Protein AF-A0A1V4TMA4-F1 (afdb_monomer_lite)

Radius of gyration: 23.08 Å; chains: 1; bounding box: 45×18×82 Å

Sequence (91 aa):
MRHRAPDPQRDFGLKSMTIPTICVICEILANCYIIWFLMIDFPTRCTRLAVETAGKQTCGMETGAYIIALVSAVMILGGVYYLAKWYIPQQ

Foldseek 3Di:
DDDDDPDPPPPCPPPVPLDPLVVLVVLLVVLVVLLCCLPPVVVVVQVVVCVVVVNPDGDDDDPVSVVSNVVSVVSNVVSVVSCCVPPPDPD

Secondary structure (DSSP, 8-state):
---PPP-GGGSTTTSS----HHHHHHHHHHHHHHHHIIIIIHHHHHHHHHHHTTTS------HHHHHHHHHHHHHHHHHHHHHHHHHS---

pLDDT: mean 79.57, std 18.02, range [39.28, 96.81]

Structure (mmCIF, N/CA/C/O backbone):
data_AF-A0A1V4TMA4-F1
#
_entry.id   AF-A0A1V4TMA4-F1
#
loop_
_atom_site.group_PDB
_atom_site.id
_atom_site.type_symbol
_atom_site.label_atom_id
_atom_site.label_alt_id
_atom_site.label_comp_id
_atom_site.label_asym_id
_atom_site.label_entity_id
_atom_site.label_seq_id
_atom_site.pdbx_PDB_ins_code
_atom_site.Cartn_x
_atom_site.Cartn_y
_atom_site.Cartn_z
_atom_site.occupancy
_atom_site.B_iso_or_equiv
_atom_site.auth_seq_id
_atom_site.auth_comp_id
_atom_site.auth_asym_id
_atom_site.auth_atom_id
_atom_site.pdbx_PDB_model_num
ATOM 1 N N . MET A 1 1 ? 23.156 7.124 -57.125 1.00 39.28 1 MET A N 1
ATOM 2 C CA . MET A 1 1 ? 22.815 6.176 -56.042 1.00 39.28 1 MET A CA 1
ATOM 3 C C . MET A 1 1 ? 22.055 6.957 -54.981 1.00 39.28 1 MET A C 1
ATOM 5 O O . MET A 1 1 ? 22.589 7.925 -54.462 1.00 39.28 1 MET A O 1
ATOM 9 N N . ARG A 1 2 ? 20.767 6.658 -54.783 1.00 40.59 2 ARG A N 1
ATOM 10 C CA . ARG A 1 2 ? 19.850 7.441 -53.940 1.00 40.59 2 ARG A CA 1
ATOM 11 C C . ARG A 1 2 ? 19.874 6.830 -52.538 1.00 40.59 2 ARG A C 1
ATOM 13 O O . ARG A 1 2 ? 19.341 5.740 -52.356 1.00 40.59 2 ARG A O 1
ATOM 20 N N . HIS A 1 3 ? 20.526 7.485 -51.578 1.00 45.34 3 HIS A N 1
ATOM 21 C CA . HIS A 1 3 ? 20.450 7.089 -50.171 1.00 45.34 3 HIS A CA 1
ATOM 22 C C . HIS A 1 3 ? 19.002 7.272 -49.697 1.00 45.34 3 HIS A C 1
ATOM 24 O O . HIS A 1 3 ? 18.548 8.395 -49.487 1.00 45.34 3 HIS A O 1
ATOM 30 N N . ARG A 1 4 ? 18.249 6.169 -49.591 1.00 49.69 4 ARG A N 1
ATOM 31 C CA . ARG A 1 4 ? 17.004 6.143 -48.816 1.00 49.69 4 ARG A CA 1
ATOM 32 C C . ARG A 1 4 ? 17.390 6.366 -47.359 1.00 49.69 4 ARG A C 1
ATOM 34 O O . ARG A 1 4 ? 18.169 5.588 -46.814 1.00 49.69 4 ARG A O 1
ATOM 41 N N . ALA A 1 5 ? 16.858 7.427 -46.761 1.00 57.62 5 ALA A N 1
ATOM 42 C CA . ALA A 1 5 ? 16.830 7.557 -45.315 1.00 57.62 5 ALA A CA 1
ATOM 43 C C . ALA A 1 5 ? 16.116 6.322 -44.730 1.00 57.62 5 ALA A C 1
ATOM 45 O O . ALA A 1 5 ? 15.142 5.862 -45.333 1.00 57.62 5 ALA A O 1
ATOM 46 N N . PRO A 1 6 ? 16.600 5.746 -43.619 1.00 50.34 6 PRO A N 1
ATOM 47 C CA . PRO A 1 6 ? 15.889 4.668 -42.951 1.00 50.34 6 PRO A CA 1
ATOM 48 C C . PRO A 1 6 ? 14.543 5.203 -42.456 1.00 50.34 6 PRO A C 1
ATOM 50 O O . PRO A 1 6 ? 14.500 6.203 -41.742 1.00 50.34 6 PRO A O 1
ATOM 53 N N . ASP A 1 7 ? 13.452 4.559 -42.877 1.00 47.25 7 ASP A N 1
ATOM 54 C CA . ASP A 1 7 ? 12.098 4.888 -42.439 1.00 47.25 7 ASP A CA 1
ATOM 55 C C . ASP A 1 7 ? 12.017 4.761 -40.908 1.00 47.25 7 ASP A C 1
ATOM 57 O O . ASP A 1 7 ? 12.139 3.650 -40.383 1.00 47.25 7 ASP A O 1
ATOM 61 N N . PRO A 1 8 ? 11.780 5.856 -40.165 1.00 48.78 8 PRO A N 1
ATOM 62 C CA . PRO A 1 8 ? 11.735 5.806 -38.707 1.00 48.78 8 PRO A CA 1
ATOM 63 C C . PRO A 1 8 ? 10.478 5.069 -38.207 1.00 48.78 8 PRO A C 1
ATOM 65 O O . PRO A 1 8 ? 10.368 4.724 -37.041 1.00 48.78 8 PRO A O 1
ATOM 68 N N . GLN A 1 9 ? 9.516 4.772 -39.079 1.00 47.69 9 GLN A N 1
ATOM 69 C CA . GLN A 1 9 ? 8.137 4.492 -38.688 1.00 47.69 9 GLN A CA 1
ATOM 70 C C . GLN A 1 9 ? 7.844 3.053 -38.222 1.00 47.69 9 GLN A C 1
ATOM 72 O O . GLN A 1 9 ? 6.714 2.771 -37.827 1.00 47.69 9 GLN A O 1
ATOM 77 N N . ARG A 1 10 ? 8.816 2.129 -38.254 1.00 45.50 10 ARG A N 1
ATOM 78 C CA . ARG A 1 10 ? 8.560 0.699 -37.982 1.00 45.50 10 ARG A CA 1
ATOM 79 C C . ARG A 1 10 ? 8.585 0.281 -36.506 1.00 45.50 10 ARG A C 1
ATOM 81 O O . ARG A 1 10 ? 8.005 -0.753 -36.195 1.00 45.50 10 ARG A O 1
ATOM 88 N N . ASP A 1 11 ? 9.139 1.098 -35.607 1.00 46.78 11 ASP A N 1
ATOM 89 C CA . ASP A 1 11 ? 9.273 0.756 -34.175 1.00 46.78 11 ASP A CA 1
ATOM 90 C C . ASP A 1 11 ? 8.365 1.566 -33.226 1.00 46.78 11 ASP A C 1
ATOM 92 O O . ASP A 1 11 ? 8.303 1.294 -32.023 1.00 46.78 11 ASP A O 1
ATOM 96 N N . PHE A 1 12 ? 7.604 2.536 -33.742 1.00 46.50 12 PHE A N 1
ATOM 97 C CA . PHE A 1 12 ? 6.794 3.442 -32.912 1.00 46.50 12 PHE A CA 1
ATOM 98 C C . PHE A 1 12 ? 5.498 2.831 -32.354 1.00 46.50 12 PHE A C 1
ATOM 100 O O . PHE A 1 12 ? 4.838 3.462 -31.536 1.00 46.50 12 PHE A O 1
ATOM 107 N N . GLY A 1 13 ? 5.131 1.607 -32.747 1.00 43.09 13 GLY A N 1
ATOM 108 C CA . GLY A 1 13 ? 3.865 0.993 -32.327 1.00 43.09 13 GLY A CA 1
ATOM 109 C C . GLY A 1 13 ? 3.880 0.364 -30.930 1.00 43.09 13 GLY A C 1
ATOM 110 O O . GLY A 1 13 ? 2.872 0.414 -30.235 1.00 43.09 13 GLY A O 1
ATOM 111 N N . LEU A 1 14 ? 5.009 -0.215 -30.502 1.00 45.72 14 LEU A N 1
ATOM 112 C CA . LEU A 1 14 ? 5.106 -0.945 -29.222 1.00 45.72 14 LEU A CA 1
ATOM 113 C C . LEU A 1 14 ? 6.152 -0.374 -28.257 1.00 45.72 14 LEU A C 1
ATOM 115 O O . LEU A 1 14 ? 6.029 -0.558 -27.051 1.00 45.72 14 LEU A O 1
ATOM 119 N N . LYS A 1 15 ? 7.176 0.321 -28.765 1.00 45.06 15 LYS A N 1
ATOM 120 C CA . LYS A 1 15 ? 8.283 0.846 -27.947 1.00 45.06 15 LYS A CA 1
ATOM 121 C C . LYS A 1 15 ? 8.048 2.277 -27.447 1.00 45.06 15 LYS A C 1
ATOM 123 O O . LYS A 1 15 ? 8.823 2.773 -26.642 1.00 45.06 15 LYS A O 1
ATOM 128 N N . SER A 1 16 ? 6.992 2.934 -27.939 1.00 46.22 16 SER A N 1
ATOM 129 C CA . SER A 1 16 ? 6.715 4.362 -27.725 1.00 46.22 16 SER A CA 1
ATOM 130 C C . SER A 1 16 ? 5.518 4.650 -26.807 1.00 46.22 16 SER A C 1
ATOM 132 O O . SER A 1 16 ? 5.192 5.816 -26.601 1.00 46.22 16 SER A O 1
ATOM 134 N N . MET A 1 17 ? 4.874 3.626 -26.233 1.00 50.91 17 MET A N 1
ATOM 135 C CA . MET A 1 17 ? 3.896 3.783 -25.142 1.00 50.91 17 MET A CA 1
ATOM 136 C C . MET A 1 17 ? 4.542 3.473 -23.789 1.00 50.91 17 MET A C 1
ATOM 138 O O . MET A 1 17 ? 3.996 2.747 -22.961 1.00 50.91 17 MET A O 1
ATOM 142 N N . THR A 1 18 ? 5.744 3.992 -23.560 1.00 65.12 18 THR A N 1
ATOM 143 C CA . THR A 1 18 ? 6.354 3.939 -22.235 1.00 65.12 18 THR A CA 1
ATOM 144 C C . THR A 1 18 ? 5.606 4.943 -21.367 1.00 65.12 18 THR A C 1
ATOM 146 O O . THR A 1 18 ? 5.752 6.153 -21.541 1.00 65.12 18 THR A O 1
ATOM 149 N N . ILE A 1 19 ? 4.758 4.448 -20.463 1.00 71.56 19 ILE A N 1
ATOM 150 C CA . ILE A 1 19 ? 4.101 5.280 -19.452 1.00 71.56 19 ILE A CA 1
ATOM 151 C C . ILE A 1 19 ? 5.204 6.044 -18.708 1.00 71.56 19 ILE A C 1
ATOM 153 O O . ILE A 1 19 ? 6.185 5.409 -18.295 1.00 71.56 19 ILE A O 1
ATOM 157 N N . PRO A 1 20 ? 5.075 7.374 -18.534 1.00 82.75 20 PRO A N 1
ATOM 158 C CA . PRO A 1 20 ? 6.071 8.156 -17.823 1.00 82.75 20 PRO A CA 1
ATOM 159 C C . PRO A 1 20 ? 6.316 7.557 -16.439 1.00 82.75 20 PRO A C 1
ATOM 161 O O . PRO A 1 20 ? 5.373 7.304 -15.689 1.00 82.75 20 PRO A O 1
ATOM 164 N N . THR A 1 21 ? 7.583 7.355 -16.080 1.00 83.69 21 THR A N 1
ATOM 165 C CA . THR A 1 21 ? 7.981 6.725 -14.810 1.00 83.69 21 THR A CA 1
ATOM 166 C C . THR A 1 21 ? 7.352 7.426 -13.608 1.00 83.69 21 THR A C 1
ATOM 168 O O . THR A 1 21 ? 6.898 6.771 -12.677 1.00 83.69 21 THR A O 1
ATOM 171 N N . ILE A 1 22 ? 7.258 8.759 -13.665 1.00 85.81 22 ILE A N 1
ATOM 172 C CA . ILE A 1 22 ? 6.623 9.586 -12.632 1.00 85.81 22 ILE A CA 1
ATOM 173 C C . ILE A 1 22 ? 5.157 9.190 -12.439 1.00 85.81 22 ILE A C 1
ATOM 175 O O . ILE A 1 22 ? 4.729 9.029 -11.304 1.00 85.81 22 ILE A O 1
ATOM 179 N N . CYS A 1 23 ? 4.402 8.961 -13.518 1.00 88.50 23 CYS A N 1
ATOM 180 C CA . CYS A 1 23 ? 3.005 8.539 -13.424 1.00 88.50 23 CYS A CA 1
ATOM 181 C C . CYS A 1 23 ? 2.876 7.177 -12.733 1.00 88.50 23 CYS A C 1
ATOM 183 O O . CYS A 1 23 ? 2.020 7.015 -11.870 1.00 88.50 23 CYS A O 1
ATOM 185 N N . VAL A 1 24 ? 3.756 6.224 -13.059 1.00 89.56 24 VAL A N 1
ATOM 186 C CA . VAL A 1 24 ? 3.757 4.894 -12.424 1.00 89.56 24 VAL A CA 1
ATOM 187 C C . VAL A 1 24 ? 4.109 4.993 -10.938 1.00 89.56 24 VAL A C 1
ATOM 189 O O . VAL A 1 24 ? 3.465 4.357 -10.110 1.00 89.56 24 VAL A O 1
ATOM 192 N N . ILE A 1 25 ? 5.092 5.821 -10.578 1.00 89.94 25 ILE A N 1
ATOM 193 C CA . ILE A 1 25 ? 5.469 6.053 -9.177 1.00 89.94 25 ILE A CA 1
ATOM 194 C C . ILE A 1 25 ? 4.321 6.723 -8.409 1.00 89.94 25 ILE A C 1
ATOM 196 O O . ILE A 1 25 ? 3.993 6.284 -7.309 1.00 89.94 25 ILE A O 1
ATOM 200 N N . CYS A 1 26 ? 3.683 7.749 -8.979 1.00 93.06 26 CYS A N 1
ATOM 201 C CA . CYS A 1 26 ? 2.529 8.407 -8.366 1.00 93.06 26 CYS A CA 1
ATOM 202 C C . CYS A 1 26 ? 1.369 7.430 -8.140 1.00 93.06 26 CYS A C 1
ATOM 204 O O . CYS A 1 26 ? 0.783 7.438 -7.061 1.00 93.06 26 CYS A O 1
ATOM 206 N N . GLU A 1 27 ? 1.081 6.565 -9.113 1.00 93.44 27 GLU A N 1
ATOM 207 C CA . GLU A 1 27 ? 0.048 5.533 -8.991 1.00 93.44 27 GLU A CA 1
ATOM 208 C C . GLU A 1 27 ? 0.370 4.546 -7.860 1.00 93.44 27 GLU A C 1
ATOM 210 O O . GLU A 1 27 ? -0.488 4.252 -7.026 1.00 93.44 27 GLU A O 1
ATOM 215 N N . ILE A 1 28 ? 1.618 4.074 -7.771 1.00 94.56 28 ILE A N 1
ATOM 216 C CA . ILE A 1 28 ? 2.059 3.198 -6.675 1.00 94.56 28 ILE A CA 1
ATOM 217 C C . ILE A 1 28 ? 1.854 3.893 -5.325 1.00 94.56 28 ILE A C 1
ATOM 219 O O . ILE A 1 28 ? 1.265 3.308 -4.419 1.00 94.56 28 ILE A O 1
ATOM 223 N N . LEU A 1 29 ? 2.297 5.146 -5.189 1.00 95.88 29 LEU A N 1
ATOM 224 C CA . LEU A 1 29 ? 2.162 5.903 -3.942 1.00 95.88 29 LEU A CA 1
ATOM 225 C C . LEU A 1 29 ? 0.694 6.138 -3.560 1.00 95.88 29 LEU A C 1
ATOM 227 O O . LEU A 1 29 ? 0.344 5.994 -2.388 1.00 95.88 29 LEU A O 1
ATOM 231 N N . ALA A 1 30 ? -0.167 6.446 -4.531 1.00 95.56 30 ALA A 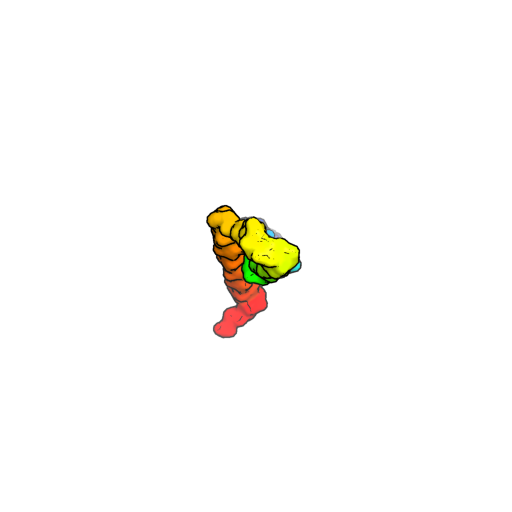N 1
ATOM 232 C CA . ALA A 1 30 ? -1.600 6.606 -4.303 1.00 95.56 30 ALA A CA 1
ATOM 233 C C . ALA A 1 30 ? -2.237 5.303 -3.793 1.00 95.56 30 ALA A C 1
ATOM 235 O O . ALA A 1 30 ? -2.963 5.315 -2.800 1.00 95.56 30 ALA A O 1
ATOM 236 N N . ASN A 1 31 ? -1.907 4.163 -4.403 1.00 96.56 31 ASN A N 1
ATOM 237 C CA . ASN A 1 31 ? -2.410 2.862 -3.959 1.00 96.56 31 ASN A CA 1
ATOM 238 C C . ASN A 1 31 ? -1.847 2.449 -2.591 1.00 96.56 31 ASN A C 1
ATOM 240 O O . ASN A 1 31 ? -2.582 1.899 -1.770 1.00 96.56 31 ASN A O 1
ATOM 244 N N . CYS A 1 32 ? -0.582 2.765 -2.295 1.00 96.00 32 CYS A N 1
ATOM 245 C CA . CYS A 1 32 ? -0.011 2.572 -0.960 1.00 96.00 32 CYS A CA 1
ATOM 246 C C . CYS A 1 32 ? -0.780 3.380 0.092 1.00 96.00 32 CYS A C 1
ATOM 248 O O . CYS A 1 32 ? -1.073 2.864 1.171 1.00 96.00 32 CYS A O 1
ATOM 250 N N . TYR A 1 33 ? -1.147 4.624 -0.229 1.00 96.69 33 TYR A N 1
ATOM 251 C CA . TYR A 1 33 ? -1.948 5.463 0.657 1.00 96.69 33 TYR A CA 1
ATOM 252 C C . TYR A 1 33 ? -3.360 4.901 0.876 1.00 96.69 33 TYR A C 1
ATOM 254 O O . TYR A 1 33 ? -3.840 4.899 2.006 1.00 96.69 33 TYR A O 1
ATOM 262 N N . ILE A 1 34 ? -4.006 4.363 -0.164 1.00 94.62 34 ILE A N 1
ATOM 263 C CA . ILE A 1 34 ? -5.317 3.702 -0.033 1.00 94.62 34 ILE A CA 1
ATOM 264 C C . ILE A 1 34 ? -5.228 2.515 0.932 1.00 94.62 34 ILE A C 1
ATOM 266 O O . ILE A 1 34 ? -6.043 2.406 1.849 1.00 94.62 34 ILE A O 1
ATOM 270 N N . ILE A 1 35 ? -4.221 1.650 0.773 1.00 94.44 35 ILE A N 1
ATOM 271 C CA . ILE A 1 35 ? -4.015 0.506 1.672 1.00 94.44 35 ILE A CA 1
ATOM 272 C C . ILE A 1 35 ? -3.762 0.985 3.101 1.00 94.44 35 ILE A C 1
ATOM 274 O O . ILE A 1 35 ? -4.382 0.470 4.031 1.00 94.44 35 ILE A O 1
ATOM 278 N N . TRP A 1 36 ? -2.901 1.990 3.280 1.00 93.81 36 TRP A N 1
ATOM 279 C CA . TRP A 1 36 ? -2.646 2.589 4.588 1.00 93.81 36 TRP A CA 1
ATOM 280 C C . TRP A 1 36 ? -3.939 3.092 5.235 1.00 93.81 36 TRP A C 1
ATOM 282 O O . TRP A 1 36 ? -4.240 2.760 6.382 1.00 93.81 36 TRP A O 1
ATOM 292 N N . PHE A 1 37 ? -4.737 3.859 4.494 1.00 93.62 37 PHE A N 1
ATOM 293 C CA . PHE A 1 37 ? -5.980 4.420 5.001 1.00 93.62 37 PHE A CA 1
ATOM 294 C C . PHE A 1 37 ? -6.961 3.323 5.442 1.00 93.62 37 PHE A C 1
ATOM 296 O O . PHE A 1 37 ? -7.509 3.383 6.544 1.00 93.62 37 PHE A O 1
ATOM 303 N N . LEU A 1 38 ? -7.150 2.300 4.606 1.00 93.56 38 LEU A N 1
ATOM 304 C CA . LEU A 1 38 ? -8.110 1.225 4.859 1.00 93.56 38 LEU A CA 1
ATOM 305 C C . LEU A 1 38 ? -7.659 0.265 5.966 1.00 93.56 38 LEU A C 1
ATOM 307 O O . LEU A 1 38 ? -8.488 -0.193 6.749 1.00 93.56 38 LEU A O 1
ATOM 311 N N . MET A 1 39 ? -6.365 -0.047 6.051 1.00 89.56 39 MET A N 1
ATOM 312 C CA . MET A 1 39 ? -5.857 -1.060 6.983 1.00 89.56 39 MET A CA 1
ATOM 313 C C . MET A 1 39 ? -5.298 -0.494 8.289 1.00 89.56 39 MET A C 1
ATOM 315 O O . MET A 1 39 ? -5.182 -1.244 9.256 1.00 89.56 39 MET A O 1
ATOM 319 N N . ILE A 1 40 ? -4.954 0.795 8.347 1.00 91.25 40 ILE A N 1
ATOM 320 C CA . ILE A 1 40 ? -4.337 1.408 9.533 1.00 91.25 40 ILE A CA 1
ATOM 321 C C . ILE A 1 40 ? -5.217 2.530 10.072 1.00 91.25 40 ILE A C 1
ATOM 323 O O . ILE A 1 40 ? -5.710 2.428 11.200 1.00 91.25 40 ILE A O 1
ATOM 327 N N . ASP A 1 41 ? -5.462 3.580 9.287 1.00 91.75 41 ASP A N 1
ATOM 328 C CA . ASP A 1 41 ? -6.187 4.754 9.791 1.00 91.75 41 ASP A CA 1
ATOM 329 C C . ASP A 1 41 ? -7.630 4.412 10.164 1.00 91.75 41 ASP A C 1
ATOM 331 O O . ASP A 1 41 ? -8.106 4.820 11.229 1.00 91.75 41 ASP A O 1
ATOM 335 N N . PHE A 1 42 ? -8.329 3.653 9.318 1.00 90.94 42 PHE A N 1
ATOM 336 C CA . PHE A 1 42 ? -9.719 3.288 9.560 1.00 90.94 42 PHE A CA 1
ATOM 337 C C . PHE A 1 42 ? -9.882 2.420 10.826 1.00 90.94 42 PHE A C 1
ATOM 339 O O . PHE A 1 42 ? -10.625 2.840 11.721 1.00 90.94 42 PHE A O 1
ATOM 346 N N . PRO A 1 43 ? -9.150 1.299 11.014 1.00 89.19 43 PRO A N 1
ATOM 347 C CA . PRO A 1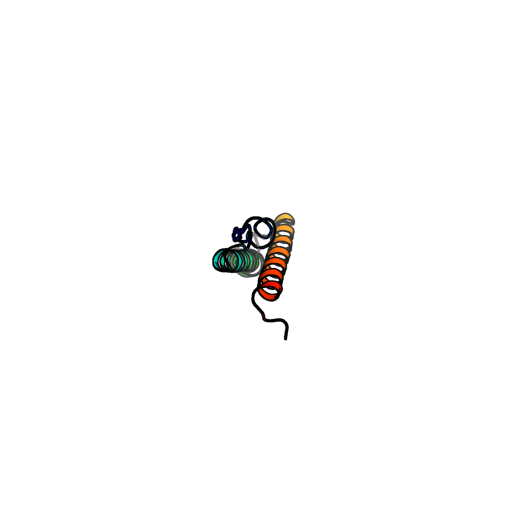 43 ? -9.214 0.527 12.258 1.00 89.19 43 PRO A CA 1
ATOM 348 C C . PRO A 1 43 ? -8.810 1.332 13.497 1.00 89.19 43 PRO A C 1
ATOM 350 O O . PRO A 1 43 ? -9.429 1.195 14.555 1.00 89.19 43 PRO A O 1
ATOM 353 N N . THR A 1 44 ? -7.818 2.218 13.375 1.00 89.94 44 THR A N 1
ATOM 354 C CA . THR A 1 44 ? -7.376 3.078 14.485 1.00 89.94 44 THR A CA 1
ATOM 355 C C . THR A 1 44 ? -8.483 4.039 14.913 1.00 89.94 44 THR A C 1
ATOM 357 O O . THR A 1 44 ? -8.779 4.164 16.104 1.00 89.94 44 THR A O 1
ATOM 360 N N . ARG A 1 45 ? -9.153 4.685 13.953 1.00 89.31 45 ARG A N 1
ATOM 361 C CA . ARG A 1 45 ? -10.312 5.549 14.221 1.00 89.31 45 ARG A CA 1
ATOM 362 C C . ARG A 1 45 ? -11.475 4.759 14.807 1.00 89.31 45 ARG A C 1
ATOM 364 O O . ARG A 1 45 ? -12.103 5.239 15.747 1.00 89.31 45 ARG A O 1
ATOM 371 N N . CYS A 1 46 ? -11.710 3.540 14.327 1.00 88.44 46 CYS A N 1
ATOM 372 C CA . CYS A 1 46 ? -12.742 2.679 14.891 1.00 88.44 46 CYS A CA 1
ATOM 373 C C . CYS A 1 46 ? -12.467 2.265 16.331 1.00 88.44 46 CYS A C 1
ATOM 375 O O . CYS A 1 46 ? -13.371 2.283 17.165 1.00 88.44 46 CYS A O 1
ATOM 377 N N . THR A 1 47 ? -11.209 1.976 16.647 1.00 87.31 47 THR A N 1
ATOM 378 C CA . THR A 1 47 ? -10.790 1.659 18.013 1.00 87.31 47 THR A CA 1
ATOM 379 C C . THR A 1 47 ? -11.001 2.863 18.928 1.00 87.31 47 THR A C 1
ATOM 381 O O . THR A 1 47 ? -11.558 2.726 20.014 1.00 87.31 47 THR A O 1
ATOM 384 N N . ARG A 1 48 ? -10.633 4.067 18.470 1.00 88.56 48 ARG A N 1
ATOM 385 C CA . ARG A 1 48 ? -10.879 5.307 19.219 1.00 88.56 48 ARG A CA 1
ATOM 386 C C . ARG A 1 48 ? -12.363 5.555 19.468 1.00 88.56 48 ARG A C 1
ATOM 388 O O . ARG A 1 48 ? -12.728 5.847 20.600 1.00 88.56 48 ARG A O 1
ATOM 395 N N . LEU A 1 49 ? -13.211 5.374 18.457 1.00 88.88 49 LEU A N 1
ATOM 396 C CA . LEU A 1 49 ? -14.659 5.535 18.604 1.00 88.88 49 LEU A CA 1
ATOM 397 C C . LEU A 1 49 ? -15.243 4.535 19.614 1.00 88.88 49 LEU A C 1
ATOM 399 O O . LEU A 1 49 ? -16.080 4.897 20.441 1.00 88.88 49 LEU A O 1
ATOM 403 N N . ALA A 1 50 ? -14.780 3.284 19.587 1.00 88.06 50 ALA A N 1
ATOM 404 C CA . ALA A 1 50 ? -15.195 2.278 20.559 1.00 88.06 50 ALA A CA 1
ATOM 405 C C . ALA A 1 50 ? -14.802 2.680 21.991 1.00 88.06 50 ALA A C 1
ATOM 407 O O . ALA A 1 50 ? -15.606 2.536 22.909 1.00 88.06 50 ALA A O 1
ATOM 408 N N . VAL A 1 51 ? -13.605 3.243 22.187 1.00 87.88 51 VAL A N 1
ATOM 409 C CA . VAL A 1 51 ? -13.155 3.748 23.496 1.00 87.88 51 VAL A CA 1
ATOM 410 C C . VAL A 1 51 ? -13.986 4.955 23.944 1.00 87.88 51 VAL A C 1
ATOM 412 O O . VAL A 1 51 ? -14.481 4.968 25.069 1.00 87.88 51 VAL A O 1
ATOM 415 N N . GLU A 1 52 ? -14.195 5.938 23.066 1.00 90.81 52 GLU A N 1
ATOM 416 C CA . GLU A 1 52 ? -14.954 7.165 23.363 1.00 90.81 52 GLU A CA 1
ATOM 417 C C . GLU A 1 52 ? -16.433 6.881 23.678 1.00 90.81 52 GLU A C 1
ATOM 419 O O . GLU A 1 52 ? -17.043 7.572 24.493 1.00 90.81 52 GLU A O 1
ATOM 424 N N . THR A 1 53 ? -17.005 5.830 23.089 1.00 87.69 53 THR A N 1
ATOM 425 C CA . THR A 1 53 ? -18.405 5.430 23.311 1.00 87.69 53 THR A CA 1
ATOM 426 C C . THR A 1 53 ? -18.574 4.328 24.361 1.00 87.69 53 THR A C 1
ATOM 428 O O . THR A 1 53 ? -19.684 3.815 24.527 1.00 87.69 53 THR A O 1
ATOM 431 N N . ALA A 1 54 ? -17.505 3.948 25.072 1.00 85.81 54 ALA A N 1
ATOM 432 C CA . ALA A 1 54 ? -17.489 2.822 26.014 1.00 85.81 54 ALA A CA 1
ATOM 433 C C . ALA A 1 54 ? -18.060 1.518 25.410 1.00 85.81 54 ALA A C 1
ATOM 435 O O . ALA A 1 54 ? -18.790 0.773 26.064 1.00 85.81 54 ALA A O 1
ATOM 436 N N . GLY A 1 55 ? -17.772 1.273 24.130 1.00 78.56 55 GLY A N 1
ATOM 437 C CA . GLY A 1 55 ? -18.204 0.091 23.383 1.00 78.56 55 GLY A CA 1
ATOM 438 C C . GLY A 1 55 ? -19.657 0.119 22.903 1.00 78.56 55 GLY A C 1
ATOM 439 O O . GLY A 1 55 ? -20.135 -0.887 22.385 1.00 78.56 55 GLY A O 1
ATOM 440 N N . LYS A 1 56 ? -20.378 1.240 23.053 1.00 81.38 56 LYS A N 1
ATOM 441 C CA . LYS A 1 56 ? -21.783 1.344 22.619 1.00 81.38 56 LYS A CA 1
ATOM 442 C C . LYS A 1 56 ? -21.948 1.490 21.108 1.00 81.38 56 LYS A C 1
ATOM 444 O O . LYS A 1 56 ? -23.002 1.132 20.589 1.00 81.38 56 LYS A O 1
ATOM 449 N N . GLN A 1 57 ? -20.940 2.006 20.406 1.00 79.94 57 GLN A N 1
ATOM 450 C CA . GLN A 1 57 ? -20.912 2.019 18.946 1.00 79.94 57 GLN A CA 1
ATOM 451 C C . GLN A 1 57 ? -19.747 1.185 18.431 1.00 79.94 57 GLN A C 1
ATOM 453 O O . GLN A 1 57 ? -18.621 1.278 18.918 1.00 79.94 57 GLN A O 1
ATOM 458 N N . THR A 1 58 ? -20.034 0.392 17.406 1.00 75.06 58 THR A N 1
ATOM 459 C CA . THR A 1 58 ? -19.029 -0.30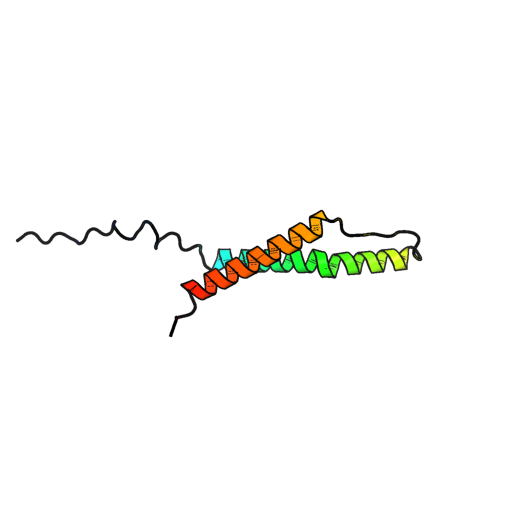8 16.615 1.00 75.06 58 THR A CA 1
ATOM 460 C C . THR A 1 58 ? -18.957 0.344 15.243 1.00 75.06 58 THR A C 1
ATOM 462 O O . THR A 1 58 ? -19.965 0.800 14.702 1.00 75.06 58 THR A O 1
ATOM 465 N N . CYS A 1 59 ? -17.756 0.403 14.677 1.00 84.12 59 CYS A N 1
ATOM 466 C CA . CYS A 1 59 ? -17.603 0.599 13.247 1.00 84.12 59 CYS A CA 1
ATOM 467 C C . CYS A 1 59 ? -16.765 -0.523 12.667 1.00 84.12 59 CYS A C 1
ATOM 469 O O . CYS A 1 59 ? -15.908 -1.109 13.329 1.00 84.12 59 CYS A O 1
ATOM 471 N N . GLY A 1 60 ? -17.089 -0.847 11.427 1.00 81.19 60 GLY A N 1
ATOM 472 C CA . GLY A 1 60 ? -16.485 -1.925 10.680 1.00 81.19 60 GLY A CA 1
ATOM 473 C C . GLY A 1 60 ? -16.300 -1.488 9.244 1.00 81.19 60 GLY A C 1
ATOM 474 O O . GLY A 1 60 ? -16.968 -0.573 8.760 1.00 81.19 60 GLY A O 1
ATOM 475 N N . MET A 1 61 ? -15.350 -2.133 8.587 1.00 85.06 61 MET A N 1
ATOM 476 C CA . MET A 1 61 ? -15.071 -1.898 7.186 1.00 85.06 61 MET A CA 1
ATOM 477 C C . MET A 1 61 ? -15.952 -2.826 6.350 1.00 85.06 61 MET A C 1
ATOM 479 O O . MET A 1 61 ? -16.015 -4.026 6.618 1.00 85.06 61 MET A O 1
ATOM 483 N N . GLU A 1 62 ? -16.642 -2.283 5.349 1.00 88.00 62 GLU A N 1
ATOM 484 C CA . GLU A 1 62 ? -17.456 -3.105 4.454 1.00 88.00 62 GLU A CA 1
ATOM 485 C C . GLU A 1 62 ? -16.585 -4.004 3.570 1.00 88.00 62 GLU A C 1
ATOM 487 O O . GLU A 1 62 ? -15.444 -3.671 3.237 1.00 88.00 62 GLU A O 1
ATOM 492 N N . THR A 1 63 ? -17.149 -5.127 3.115 1.00 87.88 63 THR A N 1
ATOM 493 C CA . THR A 1 63 ? -16.468 -6.073 2.216 1.00 87.88 63 THR A CA 1
ATOM 494 C C . THR A 1 63 ? -15.887 -5.384 0.977 1.00 87.88 63 THR A C 1
ATOM 496 O O . THR A 1 63 ? -14.788 -5.725 0.544 1.00 87.88 63 THR A O 1
ATOM 499 N N . GLY A 1 64 ? -16.573 -4.365 0.446 1.00 88.00 64 GLY A N 1
ATOM 500 C CA . GLY A 1 64 ? -16.105 -3.588 -0.705 1.00 88.00 64 GLY A CA 1
ATOM 501 C C . GLY A 1 64 ? -14.742 -2.924 -0.489 1.00 88.00 64 GLY A C 1
ATOM 502 O O . GLY A 1 64 ? -13.923 -2.893 -1.404 1.00 88.00 64 GLY A O 1
ATOM 503 N N . ALA A 1 65 ? -14.435 -2.472 0.725 1.00 88.81 65 ALA A N 1
ATOM 504 C CA . ALA A 1 65 ? -13.149 -1.850 1.018 1.00 88.81 65 ALA A CA 1
ATOM 505 C C . ALA A 1 65 ? -11.991 -2.864 1.054 1.00 88.81 65 ALA A C 1
ATOM 507 O O . ALA A 1 65 ? -10.886 -2.543 0.621 1.00 88.81 65 ALA A O 1
ATOM 508 N N . TYR A 1 66 ? -12.238 -4.118 1.446 1.00 89.50 66 TYR A N 1
ATOM 509 C CA . TYR A 1 66 ? -11.234 -5.181 1.299 1.00 89.50 66 TYR A CA 1
ATOM 510 C C . TYR A 1 66 ? -10.936 -5.491 -0.174 1.00 89.50 66 TYR A C 1
ATOM 512 O O . TYR A 1 66 ? -9.783 -5.736 -0.528 1.00 89.50 66 TYR A O 1
ATOM 520 N N . ILE A 1 67 ? -11.951 -5.431 -1.043 1.00 93.75 67 ILE A N 1
ATOM 521 C CA . ILE A 1 67 ? -11.770 -5.594 -2.494 1.00 93.75 67 ILE A CA 1
ATOM 522 C C . ILE A 1 67 ? -10.919 -4.448 -3.050 1.00 93.75 67 ILE A C 1
ATOM 524 O O . ILE A 1 67 ? -9.985 -4.700 -3.806 1.00 93.75 67 ILE A O 1
ATOM 528 N N . ILE A 1 68 ? -11.189 -3.205 -2.639 1.00 93.81 68 ILE A N 1
ATOM 529 C CA . ILE A 1 68 ? -10.390 -2.039 -3.045 1.00 93.81 68 ILE A CA 1
ATOM 530 C C . ILE A 1 68 ? -8.931 -2.209 -2.609 1.00 93.81 68 ILE A C 1
ATOM 532 O O . ILE A 1 68 ? -8.036 -2.044 -3.431 1.00 93.81 68 ILE A O 1
ATOM 536 N N . ALA A 1 69 ? -8.681 -2.613 -1.360 1.00 92.94 69 ALA A N 1
ATOM 537 C CA . ALA A 1 69 ? -7.323 -2.862 -0.877 1.00 92.94 69 ALA A CA 1
ATOM 538 C C . ALA A 1 69 ? -6.598 -3.941 -1.705 1.00 92.94 69 ALA A C 1
ATOM 540 O O . ALA A 1 69 ? -5.419 -3.787 -2.026 1.00 92.94 69 ALA A O 1
ATOM 541 N N . LEU A 1 70 ? -7.305 -5.007 -2.099 1.00 94.88 70 LEU A N 1
ATOM 542 C CA . LEU A 1 70 ? -6.755 -6.067 -2.943 1.00 94.88 70 LEU A CA 1
ATOM 543 C C . LEU A 1 70 ? -6.425 -5.566 -4.355 1.00 94.88 70 LEU A C 1
ATOM 545 O O . LEU A 1 70 ? -5.337 -5.839 -4.860 1.00 94.88 70 LEU A O 1
ATOM 549 N N . VAL A 1 71 ? -7.319 -4.797 -4.978 1.00 95.75 71 VAL A N 1
ATOM 550 C CA . VAL A 1 71 ? -7.063 -4.184 -6.290 1.00 95.75 71 VAL A CA 1
ATOM 551 C C . VAL A 1 71 ? -5.871 -3.230 -6.209 1.00 95.75 71 VAL A C 1
ATOM 553 O O . VAL A 1 71 ? -4.970 -3.316 -7.042 1.00 95.75 71 VAL A O 1
ATOM 556 N N . SER A 1 72 ? -5.798 -2.391 -5.175 1.00 95.50 72 SER A N 1
ATOM 557 C CA . SER A 1 72 ? -4.658 -1.497 -4.955 1.00 95.50 72 SER A CA 1
ATOM 558 C C . SER A 1 72 ? -3.342 -2.257 -4.790 1.00 95.50 72 SER A C 1
ATOM 560 O O . SER A 1 72 ? -2.330 -1.856 -5.363 1.00 95.50 72 SER A O 1
ATOM 562 N N . ALA A 1 73 ? -3.342 -3.394 -4.088 1.00 95.00 73 ALA A N 1
ATOM 563 C CA . ALA A 1 73 ? -2.157 -4.244 -3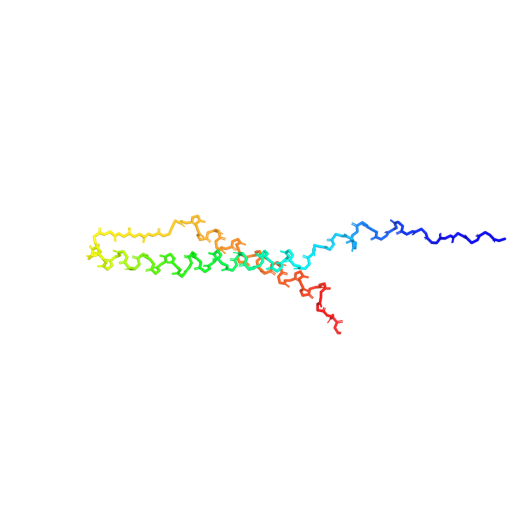.969 1.00 95.00 73 ALA A CA 1
ATOM 564 C C . ALA A 1 73 ? -1.707 -4.801 -5.332 1.00 95.00 73 ALA A C 1
ATOM 566 O O . ALA A 1 73 ? -0.516 -4.785 -5.650 1.00 95.00 73 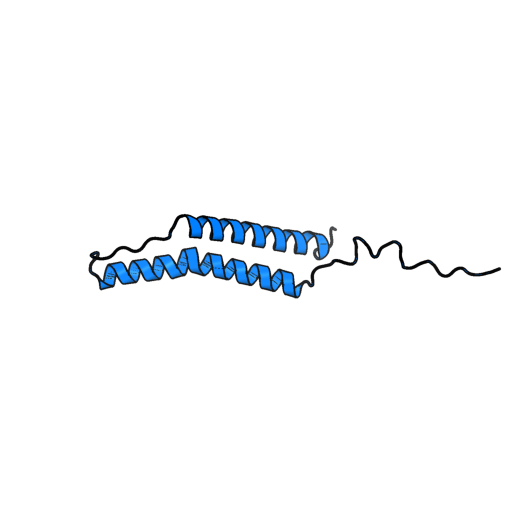ALA A O 1
ATOM 567 N N . VAL A 1 74 ? -2.653 -5.237 -6.168 1.00 96.81 74 VAL A N 1
ATOM 568 C CA . VAL A 1 74 ? -2.373 -5.705 -7.535 1.00 96.81 74 VAL A CA 1
ATOM 569 C C . VAL A 1 74 ? -1.798 -4.575 -8.396 1.00 96.81 74 VAL A C 1
ATOM 571 O O . VAL A 1 74 ? -0.825 -4.800 -9.116 1.00 96.81 74 VAL A O 1
ATOM 574 N N . MET A 1 75 ? -2.340 -3.358 -8.291 1.00 94.19 75 MET A N 1
ATOM 575 C CA . MET A 1 75 ? -1.844 -2.182 -9.022 1.00 94.19 75 MET A CA 1
ATOM 576 C C . MET A 1 75 ? -0.411 -1.818 -8.621 1.00 94.19 75 MET A C 1
ATOM 578 O O . MET A 1 75 ? 0.419 -1.549 -9.491 1.00 94.19 75 MET A O 1
ATOM 582 N N . ILE A 1 76 ? -0.084 -1.887 -7.326 1.00 94.94 76 ILE A N 1
ATOM 583 C CA . ILE A 1 76 ? 1.286 -1.679 -6.832 1.00 94.94 76 ILE A CA 1
ATOM 584 C C . ILE A 1 76 ? 2.233 -2.719 -7.430 1.00 94.94 76 ILE A C 1
ATOM 586 O O . ILE A 1 76 ? 3.263 -2.354 -7.995 1.00 94.94 76 ILE A O 1
ATOM 590 N N . LEU A 1 77 ? 1.883 -4.007 -7.349 1.00 94.69 77 LEU A N 1
ATOM 591 C CA . LEU A 1 77 ? 2.708 -5.085 -7.902 1.00 94.69 77 LEU A CA 1
ATOM 592 C C . LEU A 1 77 ? 2.903 -4.930 -9.415 1.00 94.69 77 LEU A C 1
ATOM 594 O O . LEU A 1 77 ? 4.020 -5.094 -9.906 1.00 94.69 77 LEU A O 1
ATOM 598 N N . GLY A 1 78 ? 1.848 -4.563 -10.146 1.00 93.25 78 GLY A N 1
ATOM 599 C CA . GLY A 1 78 ? 1.911 -4.285 -11.579 1.00 93.25 78 GLY A CA 1
ATOM 600 C C . GLY A 1 78 ? 2.831 -3.108 -11.911 1.00 93.25 78 GLY A C 1
ATOM 601 O O . GLY A 1 78 ? 3.668 -3.220 -12.809 1.00 93.25 78 GLY A O 1
ATOM 602 N N . GLY A 1 79 ? 2.735 -2.011 -11.155 1.00 90.69 79 GLY A N 1
ATOM 603 C CA . GLY A 1 79 ? 3.609 -0.847 -11.299 1.00 90.69 79 GLY A CA 1
ATOM 604 C C . GLY A 1 79 ? 5.074 -1.174 -11.001 1.00 90.69 79 GLY A C 1
ATOM 605 O O . GLY A 1 79 ? 5.956 -0.832 -11.789 1.00 90.69 79 GLY A O 1
ATOM 606 N N . VAL A 1 80 ? 5.345 -1.898 -9.911 1.00 91.31 80 VAL A N 1
ATOM 607 C CA . VAL A 1 80 ? 6.702 -2.343 -9.549 1.00 91.31 80 VAL A CA 1
ATOM 608 C C . VAL A 1 80 ? 7.268 -3.284 -10.611 1.00 91.31 80 VAL A C 1
ATOM 610 O O . VAL A 1 80 ? 8.406 -3.101 -11.036 1.00 91.31 80 VAL A O 1
ATOM 613 N N . TYR A 1 81 ? 6.479 -4.249 -11.091 1.00 89.88 81 TYR A N 1
ATOM 614 C CA . TYR A 1 81 ? 6.886 -5.145 -12.175 1.00 89.88 81 TYR A CA 1
ATOM 615 C C . TYR A 1 81 ? 7.199 -4.377 -13.464 1.00 89.88 81 TYR A C 1
ATOM 617 O O . TYR A 1 81 ? 8.212 -4.644 -14.112 1.00 89.88 81 TYR A O 1
ATOM 625 N N . TYR A 1 82 ? 6.365 -3.399 -13.826 1.00 87.25 82 TYR A N 1
ATOM 626 C CA . TYR A 1 82 ? 6.604 -2.538 -14.981 1.00 87.25 82 TYR A CA 1
ATOM 627 C C . TYR A 1 82 ? 7.926 -1.772 -14.839 1.00 87.25 82 TYR A C 1
ATOM 629 O O . TYR A 1 82 ? 8.753 -1.799 -15.752 1.00 87.25 82 TYR A O 1
ATOM 637 N N . LEU A 1 83 ? 8.166 -1.148 -13.682 1.00 85.94 83 LEU A N 1
ATOM 638 C CA . LEU A 1 83 ? 9.420 -0.444 -13.412 1.00 85.94 83 LEU A CA 1
ATOM 639 C C . LEU A 1 83 ? 10.621 -1.396 -13.469 1.00 85.94 83 LEU A C 1
ATOM 641 O O . LEU A 1 83 ? 11.618 -1.081 -14.112 1.00 85.94 83 LEU A O 1
ATOM 645 N N . ALA A 1 84 ? 10.508 -2.583 -12.875 1.00 85.12 84 ALA A N 1
ATOM 646 C CA . ALA A 1 84 ? 11.565 -3.587 -12.895 1.00 85.12 84 ALA A CA 1
ATOM 647 C C . ALA A 1 84 ? 11.898 -4.053 -14.319 1.00 85.12 84 ALA A C 1
ATOM 649 O O . ALA A 1 84 ? 13.066 -4.124 -14.687 1.00 85.12 84 ALA A O 1
ATOM 650 N N . LYS A 1 85 ? 10.884 -4.323 -15.145 1.00 82.50 85 LYS A N 1
ATOM 651 C CA . LYS A 1 85 ? 11.068 -4.819 -16.514 1.00 82.50 85 LYS A CA 1
ATOM 652 C C . LYS A 1 85 ? 11.716 -3.796 -17.448 1.00 82.50 85 LYS A C 1
ATOM 654 O O . LYS A 1 85 ? 12.462 -4.186 -18.340 1.00 82.50 85 LYS A O 1
ATOM 659 N N . TRP A 1 86 ? 11.391 -2.515 -17.284 1.00 74.19 86 TRP A N 1
ATOM 660 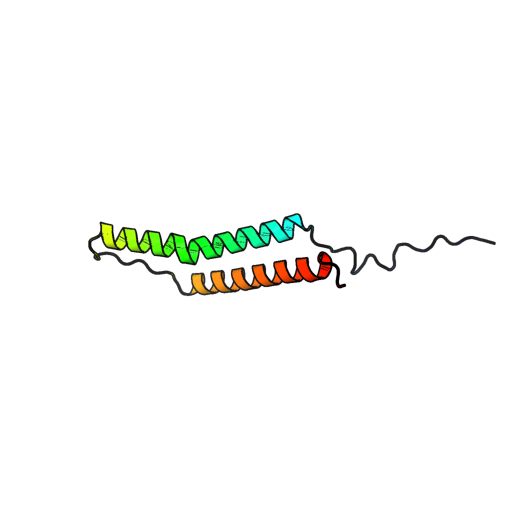C CA . TRP A 1 86 ? 11.798 -1.470 -18.229 1.00 74.19 86 TRP A CA 1
ATOM 661 C C . TRP A 1 86 ? 12.961 -0.598 -17.745 1.00 74.19 86 TRP A C 1
ATOM 663 O O . TRP A 1 86 ? 13.612 0.027 -18.580 1.00 74.19 86 TRP A O 1
ATOM 673 N N . TYR A 1 87 ? 13.233 -0.549 -16.435 1.00 70.00 87 TYR A N 1
ATOM 674 C CA . TYR A 1 87 ? 14.223 0.368 -15.853 1.00 70.00 87 TYR A CA 1
ATOM 675 C C . TYR A 1 87 ? 15.314 -0.308 -15.015 1.00 70.00 87 TYR A C 1
ATOM 677 O O . TYR A 1 87 ? 16.338 0.329 -14.769 1.00 70.00 87 TYR A O 1
ATOM 685 N N . ILE A 1 88 ? 15.158 -1.572 -14.602 1.00 68.00 88 ILE A N 1
ATOM 686 C CA . ILE A 1 88 ? 16.271 -2.335 -14.020 1.00 68.00 88 ILE A CA 1
ATOM 687 C C . ILE A 1 88 ? 16.988 -3.039 -15.180 1.00 68.00 88 ILE A C 1
ATOM 689 O O . ILE A 1 88 ? 16.350 -3.818 -15.891 1.00 68.00 88 ILE A O 1
ATOM 693 N N . PRO A 1 89 ? 18.286 -2.771 -15.422 1.00 55.84 89 PRO A N 1
ATOM 694 C CA . PRO A 1 89 ? 19.020 -3.465 -16.470 1.00 55.84 89 PRO A CA 1
ATOM 695 C C . PRO A 1 89 ? 19.031 -4.963 -16.151 1.00 55.84 89 PRO A C 1
ATOM 697 O O . PRO A 1 89 ? 19.502 -5.367 -15.089 1.00 55.84 89 PRO A O 1
ATOM 700 N N . GLN A 1 90 ? 18.492 -5.783 -17.057 1.00 57.56 90 GLN A N 1
ATOM 701 C CA . GLN A 1 90 ? 18.713 -7.225 -17.005 1.00 57.56 90 GLN A CA 1
ATOM 702 C C . GLN A 1 90 ? 20.190 -7.458 -17.339 1.00 57.56 90 GLN A C 1
ATOM 704 O O . GLN A 1 90 ? 20.582 -7.312 -18.495 1.00 57.56 90 GLN A O 1
ATOM 709 N N . GLN A 1 91 ? 21.005 -7.679 -16.302 1.00 49.34 91 GLN A N 1
ATOM 710 C CA . GLN A 1 91 ? 22.394 -8.124 -16.440 1.00 49.34 91 GLN A CA 1
ATOM 711 C C . GLN A 1 91 ? 22.452 -9.530 -17.030 1.00 49.34 91 GLN A C 1
ATOM 713 O O . GLN A 1 91 ? 21.583 -10.354 -16.663 1.00 49.34 91 GLN A O 1
#